Protein AF-A0A0F8W7W8-F1 (afdb_monomer_lite)

pLDDT: mean 86.64, std 7.88, range [56.19, 96.88]

Foldseek 3Di:
DVVLLLLLLLLLLLVLCLQAFQCPPPSPSLVVVVVVVFDADPPGSGTPDADPDDPSVCSNDSVSSSVVSSVVSVCCCPPPNCVVSNVSSVVSVVVVVVVVVVD

Radius of gyration: 14.53 Å; chains: 1; bounding box: 36×26×36 Å

Organism: NCBI:txid412755

Structure (mmCIF, N/CA/C/O backbone):
data_AF-A0A0F8W7W8-F1
#
_entry.id   AF-A0A0F8W7W8-F1
#
loop_
_atom_site.group_PDB
_atom_site.id
_atom_site.type_symbol
_atom_site.label_atom_id
_atom_site.label_alt_id
_atom_site.label_comp_id
_atom_site.label_asym_id
_atom_site.label_entity_id
_atom_site.label_seq_id
_atom_site.pdbx_PDB_ins_code
_atom_site.Cartn_x
_atom_site.Cartn_y
_atom_site.Cartn_z
_atom_site.occupancy
_atom_site.B_iso_or_equiv
_atom_site.auth_seq_id
_atom_site.auth_comp_id
_atom_site.auth_asym_id
_atom_site.auth_atom_id
_atom_site.pdbx_PDB_model_num
ATOM 1 N N . MET A 1 1 ? 15.302 5.483 -14.611 1.00 77.50 1 MET A N 1
ATOM 2 C CA . MET A 1 1 ? 15.468 6.349 -13.417 1.00 77.50 1 MET A CA 1
ATOM 3 C C . MET A 1 1 ? 14.233 7.182 -13.081 1.00 77.50 1 MET A C 1
ATOM 5 O O . MET A 1 1 ? 13.620 6.914 -12.061 1.00 77.50 1 MET A O 1
ATOM 9 N N . ILE A 1 2 ? 13.835 8.192 -13.872 1.00 88.88 2 ILE A N 1
ATOM 10 C CA . ILE A 1 2 ? 12.687 9.058 -13.493 1.00 88.88 2 ILE A CA 1
ATOM 11 C C . ILE A 1 2 ? 11.360 8.283 -13.513 1.00 88.88 2 ILE A C 1
ATOM 13 O O . ILE A 1 2 ? 10.554 8.416 -12.598 1.00 88.88 2 ILE A O 1
ATOM 17 N N . GLU A 1 3 ? 11.153 7.444 -14.527 1.00 91.31 3 GLU A N 1
ATOM 18 C CA . GLU A 1 3 ? 9.948 6.618 -14.659 1.00 91.31 3 GLU A CA 1
ATOM 19 C C . GLU A 1 3 ? 9.776 5.638 -13.490 1.00 91.31 3 GLU A C 1
ATOM 21 O O . GLU A 1 3 ? 8.706 5.592 -12.887 1.00 91.31 3 GLU A O 1
ATOM 26 N N . GLU A 1 4 ? 10.840 4.921 -13.106 1.00 91.88 4 GLU A N 1
ATOM 27 C CA . GLU A 1 4 ? 10.818 4.005 -11.955 1.00 91.88 4 GLU A CA 1
ATOM 28 C C . GLU A 1 4 ? 10.400 4.731 -10.672 1.00 91.88 4 GLU A C 1
ATOM 30 O O . GLU A 1 4 ? 9.545 4.248 -9.936 1.00 91.88 4 GLU A O 1
ATOM 35 N N . VAL A 1 5 ? 10.961 5.920 -10.421 1.00 93.81 5 VAL A N 1
ATOM 36 C CA . VAL A 1 5 ? 10.631 6.724 -9.235 1.00 93.81 5 VAL A CA 1
ATOM 37 C C . VAL A 1 5 ? 9.150 7.104 -9.223 1.00 93.81 5 VAL A C 1
ATOM 39 O O . VAL A 1 5 ? 8.513 7.044 -8.170 1.00 93.81 5 VAL A O 1
ATOM 42 N N . ILE A 1 6 ? 8.579 7.448 -10.381 1.00 94.56 6 ILE A N 1
ATOM 43 C CA . ILE A 1 6 ? 7.151 7.767 -10.504 1.00 94.56 6 ILE A CA 1
ATOM 44 C C . ILE A 1 6 ? 6.297 6.529 -10.208 1.00 94.56 6 ILE A C 1
ATOM 46 O O . ILE A 1 6 ? 5.364 6.609 -9.409 1.00 94.56 6 ILE A O 1
ATOM 50 N N . LEU A 1 7 ? 6.617 5.381 -10.811 1.00 95.50 7 LEU A N 1
ATOM 51 C CA . LEU A 1 7 ? 5.853 4.143 -10.633 1.00 95.50 7 LEU A CA 1
ATOM 52 C C . LEU A 1 7 ? 5.919 3.634 -9.190 1.00 95.50 7 LEU A C 1
ATOM 54 O O . LEU A 1 7 ? 4.888 3.318 -8.598 1.00 95.50 7 LEU A O 1
ATOM 58 N N . ILE A 1 8 ? 7.113 3.620 -8.596 1.00 95.44 8 ILE A N 1
ATOM 59 C CA . ILE A 1 8 ? 7.321 3.233 -7.197 1.00 95.44 8 ILE A CA 1
ATOM 60 C C . ILE A 1 8 ? 6.582 4.198 -6.269 1.00 95.44 8 ILE A C 1
ATOM 62 O O . ILE A 1 8 ? 5.901 3.749 -5.349 1.00 95.44 8 ILE A O 1
ATOM 66 N N . GLY A 1 9 ? 6.651 5.507 -6.526 1.00 94.81 9 GLY A N 1
ATOM 67 C CA . GLY A 1 9 ? 5.934 6.517 -5.747 1.00 94.81 9 GLY A CA 1
ATOM 68 C C . GLY A 1 9 ? 4.415 6.331 -5.790 1.00 94.81 9 GLY A C 1
ATOM 69 O O . GLY A 1 9 ? 3.763 6.326 -4.745 1.00 94.81 9 GLY A O 1
ATOM 70 N N . LEU A 1 10 ? 3.847 6.111 -6.980 1.00 95.12 10 LEU A N 1
ATOM 71 C CA . LEU A 1 10 ? 2.413 5.858 -7.161 1.00 95.12 10 LEU A CA 1
ATOM 72 C C . LEU A 1 10 ? 1.967 4.556 -6.488 1.00 95.12 10 LEU A C 1
ATOM 74 O O . LEU A 1 10 ? 0.930 4.527 -5.819 1.00 95.12 10 LEU A O 1
ATOM 78 N N . ALA A 1 11 ? 2.754 3.489 -6.619 1.00 95.69 11 ALA A N 1
ATOM 79 C CA . ALA A 1 11 ? 2.465 2.219 -5.968 1.00 95.69 11 ALA A CA 1
ATOM 80 C C . ALA A 1 11 ? 2.555 2.321 -4.437 1.00 95.69 11 ALA A C 1
ATOM 82 O O . ALA A 1 11 ? 1.672 1.834 -3.728 1.00 95.69 11 ALA A O 1
ATOM 83 N N . ALA A 1 12 ? 3.579 3.001 -3.916 1.00 96.19 12 ALA A N 1
ATOM 84 C CA . ALA A 1 12 ? 3.744 3.226 -2.486 1.00 96.19 12 ALA A CA 1
ATOM 85 C C . ALA A 1 12 ? 2.594 4.056 -1.910 1.00 96.19 12 ALA A C 1
ATOM 87 O O . ALA A 1 12 ? 2.039 3.702 -0.866 1.00 96.19 12 ALA A O 1
ATOM 88 N N . TRP A 1 13 ? 2.175 5.110 -2.616 1.00 93.88 13 TRP A N 1
ATOM 89 C CA . TRP A 1 13 ? 1.001 5.892 -2.244 1.00 93.88 13 TRP A CA 1
ATOM 90 C C . TRP A 1 13 ? -0.267 5.031 -2.215 1.00 93.88 13 TRP A C 1
ATOM 92 O O . TRP A 1 13 ? -1.003 5.070 -1.231 1.00 93.88 13 TRP A O 1
ATOM 102 N N . ARG A 1 14 ? -0.495 4.192 -3.237 1.00 93.38 14 ARG A N 1
ATOM 103 C CA . ARG A 1 14 ? -1.663 3.299 -3.304 1.00 93.38 14 ARG A CA 1
ATOM 104 C C . ARG A 1 14 ? -1.728 2.343 -2.118 1.00 93.38 14 ARG A C 1
ATOM 106 O O . ARG A 1 14 ? -2.783 2.211 -1.504 1.00 93.38 14 ARG A O 1
ATOM 113 N N . LEU A 1 15 ? -0.621 1.672 -1.807 1.00 93.25 15 LEU A N 1
ATOM 114 C CA . LEU A 1 15 ? -0.555 0.734 -0.685 1.00 93.25 15 LEU A CA 1
ATOM 115 C C . LEU A 1 15 ? -0.760 1.450 0.648 1.00 93.25 15 LEU A C 1
ATOM 117 O O . LEU A 1 15 ? -1.504 0.971 1.499 1.00 93.25 15 LEU A O 1
ATOM 121 N N . THR A 1 16 ? -0.156 2.626 0.801 1.00 93.50 16 THR A N 1
ATOM 122 C CA . THR A 1 16 ? -0.345 3.471 1.983 1.00 93.50 16 THR A CA 1
ATOM 123 C C . THR A 1 16 ? -1.818 3.847 2.152 1.00 93.50 16 THR A C 1
ATOM 125 O O . THR A 1 16 ? -2.366 3.705 3.241 1.00 93.50 16 THR A O 1
ATOM 128 N N . ALA A 1 17 ? -2.486 4.261 1.073 1.00 89.44 17 ALA A N 1
ATOM 129 C CA . ALA A 1 17 ? -3.904 4.606 1.079 1.00 89.44 17 ALA A CA 1
ATOM 130 C C . ALA A 1 17 ? -4.802 3.422 1.467 1.00 89.44 17 ALA A C 1
ATOM 132 O O . ALA A 1 17 ? -5.674 3.548 2.333 1.00 89.44 17 ALA A O 1
ATOM 133 N N . LEU A 1 18 ? -4.532 2.253 0.875 1.00 89.44 18 LEU A N 1
ATOM 134 C CA . LEU A 1 18 ? -5.231 1.006 1.179 1.00 89.44 18 LEU A CA 1
ATOM 135 C C . LEU A 1 18 ? -5.130 0.629 2.654 1.00 89.44 18 LEU A C 1
ATOM 137 O O . LEU A 1 18 ? -6.123 0.256 3.269 1.00 89.44 18 LEU A O 1
ATOM 141 N N . ILE A 1 19 ? -3.932 0.737 3.219 1.00 88.75 19 ILE A N 1
ATOM 142 C CA . ILE A 1 19 ? -3.668 0.316 4.591 1.00 88.75 19 ILE A CA 1
ATOM 143 C C . ILE A 1 19 ? -4.198 1.338 5.604 1.00 88.75 19 ILE A C 1
ATOM 145 O O . ILE A 1 19 ? -4.734 0.936 6.636 1.00 88.75 19 ILE A O 1
ATOM 149 N N . SER A 1 20 ? -4.055 2.639 5.340 1.00 85.38 20 SER A N 1
ATOM 150 C CA . SER A 1 20 ? -4.364 3.679 6.326 1.00 85.38 20 SER A CA 1
ATOM 151 C C . SER A 1 20 ? -5.844 4.053 6.400 1.00 85.38 20 SER A C 1
ATOM 153 O O . SER A 1 20 ? -6.314 4.351 7.496 1.00 85.38 20 SER A O 1
ATOM 155 N N . TYR A 1 21 ? -6.583 4.076 5.284 1.00 82.88 21 TYR A N 1
ATOM 156 C CA . TYR A 1 21 ? -7.955 4.611 5.298 1.00 82.88 21 TYR A CA 1
ATOM 157 C C . TYR A 1 21 ? -8.972 3.875 4.419 1.00 82.88 21 TYR A C 1
ATOM 159 O O . TYR A 1 21 ? -10.151 3.870 4.771 1.00 82.88 21 TYR A O 1
ATOM 167 N N . GLU A 1 22 ? -8.584 3.187 3.342 1.00 84.19 22 GLU A N 1
ATOM 168 C CA . GLU A 1 22 ? -9.569 2.472 2.512 1.00 84.19 22 GLU A CA 1
ATOM 169 C C . GLU A 1 22 ? -9.992 1.116 3.105 1.00 84.19 22 GLU A C 1
ATOM 171 O O . GLU A 1 22 ? -9.235 0.443 3.805 1.00 84.19 22 GLU A O 1
ATOM 176 N N . ARG A 1 23 ? -11.222 0.673 2.807 1.00 80.81 23 ARG A N 1
ATOM 177 C CA . ARG A 1 23 ? -11.693 -0.681 3.169 1.00 80.81 23 ARG A CA 1
ATOM 178 C C . ARG A 1 23 ? -10.986 -1.774 2.358 1.00 80.81 23 ARG A C 1
ATOM 180 O O . ARG A 1 23 ? -10.668 -2.842 2.886 1.00 80.81 23 ARG A O 1
ATOM 187 N N . GLY A 1 24 ? -10.747 -1.474 1.078 1.00 79.25 24 GLY A N 1
ATOM 188 C CA . GLY A 1 24 ? -10.297 -2.399 0.039 1.00 79.25 24 GLY A CA 1
ATOM 189 C C . GLY A 1 24 ? -11.245 -3.584 -0.202 1.00 79.25 24 GLY A C 1
ATOM 190 O O . GLY A 1 24 ? -12.372 -3.601 0.296 1.00 79.25 24 GLY A O 1
ATOM 191 N N . PRO A 1 25 ? -10.826 -4.566 -1.017 1.00 79.50 25 PRO A N 1
ATOM 192 C CA . PRO A 1 25 ? -11.683 -5.680 -1.405 1.00 79.50 25 PRO A CA 1
ATOM 193 C C . PRO A 1 25 ? -12.011 -6.564 -0.196 1.00 79.50 25 PRO A C 1
ATOM 195 O O . PRO A 1 25 ? -11.135 -6.854 0.617 1.00 79.50 25 PRO A O 1
ATOM 198 N N . PHE A 1 26 ? -13.272 -6.997 -0.088 1.00 84.38 26 PHE A N 1
ATOM 199 C CA . PHE A 1 26 ? -13.777 -7.858 0.995 1.00 84.38 26 PHE A CA 1
ATOM 200 C C . PHE A 1 26 ? -13.509 -7.334 2.421 1.00 84.38 26 PHE A C 1
ATOM 202 O O . PHE A 1 26 ? -13.405 -8.126 3.360 1.00 84.38 26 PHE A O 1
ATOM 209 N N . ASP A 1 27 ? -13.375 -6.012 2.586 1.00 83.88 27 ASP A N 1
ATOM 210 C CA . ASP A 1 27 ? -13.080 -5.346 3.862 1.00 83.88 27 ASP A CA 1
ATOM 211 C C . ASP A 1 27 ? -11.776 -5.820 4.532 1.00 83.88 27 ASP A C 1
ATOM 213 O O . ASP A 1 27 ? -11.623 -5.736 5.752 1.00 83.88 27 ASP A O 1
ATOM 217 N N . VAL A 1 28 ? -10.812 -6.332 3.758 1.00 86.38 28 VAL A N 1
ATOM 218 C CA . VAL A 1 28 ? -9.570 -6.906 4.306 1.00 86.38 28 VAL A CA 1
ATOM 219 C C . VAL A 1 28 ? -8.780 -5.875 5.116 1.00 86.38 28 VAL A C 1
ATOM 221 O O . VAL A 1 28 ? -8.333 -6.180 6.222 1.00 86.38 28 VAL A O 1
ATOM 224 N N . PHE A 1 29 ? -8.649 -4.642 4.621 1.00 84.31 29 PHE A N 1
ATOM 225 C CA . PHE A 1 29 ? -7.895 -3.600 5.328 1.00 84.31 29 PHE A CA 1
ATOM 226 C C . PHE A 1 29 ? -8.668 -3.025 6.514 1.00 84.31 29 PHE A C 1
ATOM 228 O O . PHE A 1 29 ? -8.061 -2.641 7.512 1.00 84.31 29 PHE A O 1
ATOM 235 N N . LEU A 1 30 ? -10.002 -3.020 6.444 1.00 83.94 30 LEU A N 1
ATOM 236 C CA . LEU A 1 30 ? -10.851 -2.680 7.584 1.00 83.94 30 LEU A CA 1
ATOM 237 C C . LEU A 1 30 ? -10.667 -3.704 8.714 1.00 83.94 30 LEU A C 1
ATOM 239 O O . LEU A 1 30 ? -10.388 -3.325 9.848 1.00 83.94 30 LEU A O 1
ATOM 243 N N . ARG A 1 31 ? -10.740 -5.004 8.400 1.00 84.38 31 ARG A N 1
ATOM 244 C CA . ARG A 1 31 ? -10.522 -6.091 9.370 1.00 84.38 31 ARG A CA 1
ATOM 245 C C . ARG A 1 31 ? -9.117 -6.054 9.958 1.00 84.38 31 ARG A C 1
ATOM 247 O O . ARG A 1 31 ? -8.959 -6.199 11.164 1.00 84.38 31 ARG A O 1
ATOM 254 N N . PHE A 1 32 ? -8.100 -5.817 9.130 1.00 85.75 32 PHE A N 1
ATOM 255 C CA . PHE A 1 32 ? -6.723 -5.654 9.594 1.00 85.75 32 PHE A CA 1
ATOM 256 C C . PHE A 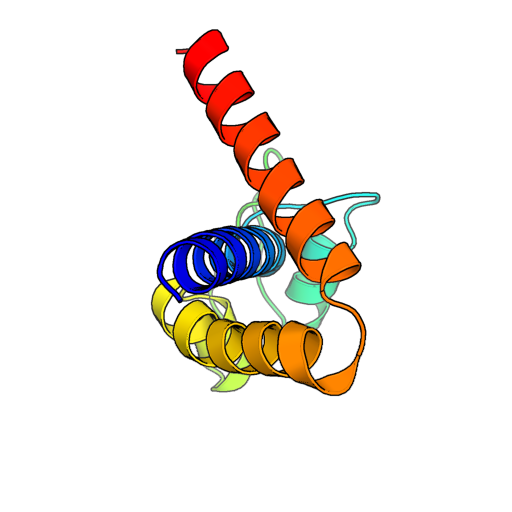1 32 ? -6.594 -4.515 10.616 1.00 85.75 3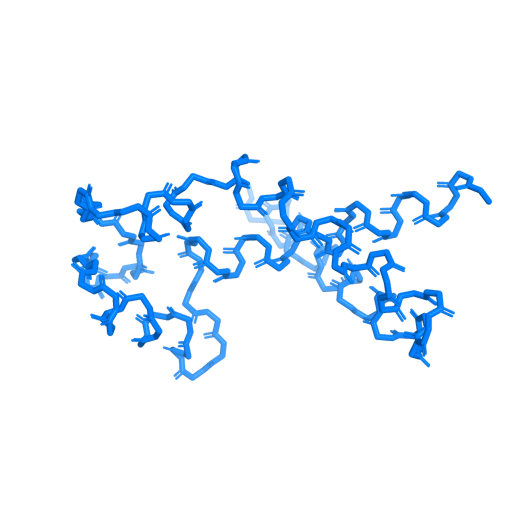2 PHE A C 1
ATOM 258 O O . PHE A 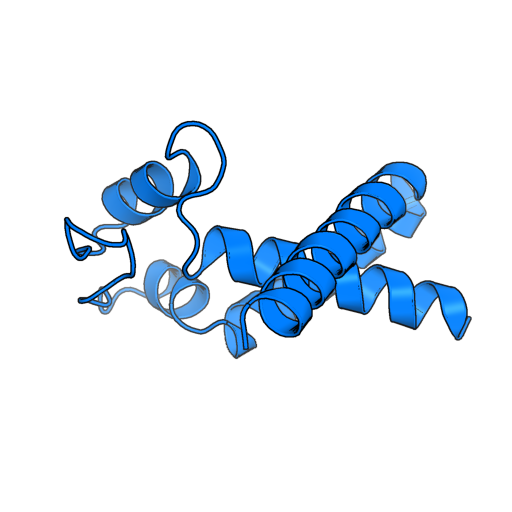1 32 ? -6.009 -4.705 11.680 1.00 85.75 32 PHE A O 1
ATOM 265 N N . ARG A 1 33 ? -7.193 -3.351 10.348 1.00 84.81 33 ARG A N 1
ATOM 266 C CA . ARG A 1 33 ? -7.177 -2.219 11.285 1.00 84.81 33 ARG A CA 1
ATOM 267 C C . ARG A 1 33 ? -8.005 -2.480 12.547 1.00 84.81 33 ARG A C 1
ATOM 269 O O . ARG A 1 33 ? -7.583 -2.092 13.632 1.00 84.81 33 ARG A O 1
ATOM 276 N N . GLN A 1 34 ? -9.131 -3.185 12.443 1.00 84.56 34 GLN A N 1
ATOM 277 C CA . GLN A 1 34 ? -9.913 -3.619 13.610 1.00 84.56 34 GLN A CA 1
ATOM 278 C C . GLN A 1 34 ? -9.105 -4.549 14.523 1.00 84.56 34 GLN A C 1
ATOM 280 O O . GLN A 1 34 ? -9.127 -4.380 15.739 1.00 84.56 34 GLN A O 1
ATOM 285 N N . LEU A 1 35 ? -8.326 -5.478 13.952 1.00 85.12 35 LEU A N 1
ATOM 286 C CA . LEU A 1 35 ? -7.410 -6.331 14.723 1.00 85.12 35 LEU A CA 1
ATOM 287 C C . LEU A 1 35 ? -6.336 -5.519 15.461 1.00 85.12 35 LEU A C 1
ATOM 289 O O . LEU A 1 35 ? -5.879 -5.924 16.525 1.00 85.12 35 LEU A O 1
ATOM 293 N N . LEU A 1 36 ? -5.950 -4.367 14.913 1.00 82.94 36 LEU A N 1
ATOM 294 C CA . LEU A 1 36 ? -5.011 -3.434 15.535 1.00 82.94 36 LEU A CA 1
ATOM 295 C C . LEU A 1 36 ? -5.670 -2.474 16.541 1.00 82.94 36 LEU A C 1
ATOM 297 O O . LEU A 1 36 ? -4.970 -1.650 17.129 1.00 82.94 36 LEU A O 1
ATOM 301 N N . GLY A 1 37 ? -6.985 -2.584 16.755 1.00 81.75 37 GLY A N 1
ATOM 302 C CA . GLY A 1 37 ? -7.733 -1.828 17.760 1.00 81.75 37 GLY A CA 1
ATOM 303 C C . GLY A 1 37 ? -8.243 -0.460 17.305 1.00 81.75 37 GLY A C 1
ATOM 304 O O . GLY A 1 37 ? -8.569 0.361 18.154 1.00 81.75 37 GLY A O 1
ATOM 305 N N . PHE A 1 38 ? -8.285 -0.184 16.001 1.00 83.25 38 PHE A N 1
ATOM 306 C CA . PHE A 1 38 ? -8.861 1.059 15.480 1.00 83.25 38 PHE A CA 1
ATOM 307 C C . PHE A 1 38 ? -10.394 0.986 15.494 1.00 83.25 38 PHE A C 1
ATOM 309 O O . PHE A 1 38 ? -10.970 0.029 14.960 1.00 83.25 38 PHE A O 1
ATOM 316 N N . ASP A 1 39 ? -11.054 2.029 16.000 1.00 80.19 39 ASP A N 1
ATOM 317 C CA . ASP A 1 39 ? -12.483 2.232 15.759 1.00 80.19 39 ASP A CA 1
ATOM 318 C C . ASP A 1 39 ? -12.693 2.853 14.384 1.00 80.19 39 ASP A C 1
ATOM 320 O O . ASP A 1 39 ? -11.888 3.656 13.905 1.00 80.19 39 ASP A O 1
ATOM 324 N N . HIS A 1 40 ? -13.792 2.473 13.744 1.00 80.19 40 HIS A N 1
ATOM 325 C CA . HIS A 1 40 ? -14.107 2.897 12.392 1.00 80.19 40 HIS A CA 1
ATOM 326 C C . HIS A 1 40 ? -15.545 3.360 12.294 1.00 80.19 40 HIS A C 1
ATOM 328 O O . HIS A 1 40 ? -16.444 2.772 12.899 1.00 80.19 40 HIS A O 1
ATOM 334 N N . ASN A 1 41 ? -15.765 4.341 11.433 1.00 76.50 41 ASN A N 1
ATOM 335 C CA . ASN A 1 41 ? -17.098 4.777 11.090 1.00 76.50 41 ASN A CA 1
ATOM 336 C C . ASN A 1 41 ? -17.831 3.662 10.307 1.00 76.50 41 ASN A C 1
ATOM 338 O O . ASN A 1 41 ? -17.327 3.182 9.281 1.00 76.50 41 ASN A O 1
ATOM 342 N N . PRO A 1 42 ? -19.036 3.248 10.730 1.00 75.38 42 PRO A N 1
ATOM 343 C CA . PRO A 1 42 ? -19.762 2.146 10.100 1.00 75.38 42 PRO A CA 1
ATOM 344 C C . PRO A 1 42 ? -20.236 2.455 8.668 1.00 75.38 42 PRO A C 1
ATOM 346 O O . PRO A 1 42 ? -20.404 1.533 7.865 1.00 75.38 42 PRO A O 1
ATOM 349 N N . LEU A 1 43 ? -20.416 3.731 8.310 1.00 77.31 43 LEU A N 1
ATOM 350 C CA . LEU A 1 43 ? -20.932 4.151 7.003 1.00 77.31 43 LEU A CA 1
ATOM 351 C C . LEU A 1 43 ? -19.853 4.128 5.915 1.00 77.31 43 LEU A C 1
ATOM 353 O O . LEU A 1 43 ? -20.114 3.636 4.820 1.00 77.31 43 LEU A O 1
ATOM 357 N N . ASN A 1 44 ? -18.639 4.607 6.207 1.00 71.12 44 ASN A N 1
ATOM 358 C CA . ASN A 1 44 ? -17.566 4.747 5.209 1.00 71.12 44 ASN A CA 1
ATOM 359 C C . ASN A 1 44 ? -16.328 3.860 5.488 1.00 71.12 44 ASN A C 1
ATOM 361 O O . ASN A 1 44 ? -15.585 3.533 4.568 1.00 71.12 44 ASN A O 1
ATOM 365 N N . GLY A 1 45 ? -16.157 3.333 6.709 1.00 70.19 45 GLY A N 1
ATOM 366 C CA . GLY A 1 45 ? -15.011 2.495 7.105 1.00 70.19 45 GLY A CA 1
ATOM 367 C C . GLY A 1 45 ? -13.705 3.264 7.307 1.00 70.19 45 GLY A C 1
ATOM 368 O O . GLY A 1 45 ? -12.628 2.659 7.339 1.00 70.19 45 GLY A O 1
ATOM 369 N N . GLU A 1 46 ? -13.787 4.585 7.430 1.00 75.44 46 GLU A N 1
ATOM 370 C CA . GLU A 1 46 ? -12.659 5.425 7.808 1.00 75.44 46 GLU A CA 1
ATOM 371 C C . GLU A 1 46 ? -12.370 5.274 9.310 1.00 75.44 46 GLU A C 1
ATOM 373 O O . GLU A 1 46 ? -13.296 5.036 10.090 1.00 75.44 46 GLU A O 1
ATOM 378 N N . PRO A 1 47 ? -11.096 5.353 9.730 1.00 74.94 47 PRO A N 1
ATOM 379 C CA . PRO A 1 47 ? -10.738 5.247 11.138 1.00 74.94 47 PRO A CA 1
ATOM 380 C C . PRO A 1 47 ? -11.147 6.522 11.895 1.00 74.94 47 PRO A C 1
ATOM 382 O O . PRO A 1 47 ? -10.773 7.622 11.493 1.00 74.94 47 PRO A O 1
ATOM 385 N N . GLU A 1 48 ? -11.887 6.371 12.996 1.00 79.25 48 GLU A N 1
ATOM 386 C CA . GLU A 1 48 ? -12.303 7.474 13.884 1.00 79.25 48 GLU A CA 1
ATOM 387 C C . GLU A 1 48 ? -11.431 7.573 15.141 1.00 79.25 48 GLU A C 1
ATOM 389 O O . GLU A 1 48 ? -11.284 8.655 15.713 1.00 79.25 48 GLU A O 1
ATOM 394 N N . SER A 1 49 ? -10.826 6.460 15.565 1.00 74.44 49 SER A N 1
ATOM 395 C CA . SER A 1 49 ? -9.913 6.420 16.705 1.00 74.44 49 SER A CA 1
ATOM 396 C C . SER A 1 49 ? -8.557 5.835 16.313 1.00 74.44 49 SER A C 1
ATOM 398 O O . SER A 1 49 ? -8.440 4.956 15.454 1.00 74.44 49 SER A O 1
ATOM 400 N N . TRP A 1 50 ? -7.506 6.349 16.953 1.00 75.06 50 TRP A N 1
ATOM 401 C CA . TRP A 1 50 ? -6.130 5.919 16.731 1.00 75.06 50 TRP A CA 1
ATOM 402 C C . TRP A 1 50 ? -5.537 5.389 18.037 1.00 75.06 50 TRP A C 1
ATOM 404 O O . TRP A 1 50 ? -5.325 6.173 18.968 1.00 75.06 50 TRP A O 1
ATOM 414 N N . PRO A 1 51 ? -5.245 4.081 18.131 1.00 74.06 51 PRO A N 1
ATOM 415 C CA . PRO A 1 51 ? -4.631 3.500 19.319 1.00 74.06 51 PRO A CA 1
ATOM 416 C C . PRO A 1 51 ? -3.267 4.140 19.601 1.00 74.06 51 PRO A C 1
ATOM 418 O O . PRO A 1 51 ? -2.462 4.348 18.694 1.00 74.06 51 PRO A O 1
ATOM 421 N N . GLY A 1 52 ? -2.968 4.414 20.873 1.00 70.31 52 GLY A N 1
ATOM 422 C CA . GLY A 1 52 ? -1.720 5.071 21.289 1.00 70.31 52 GLY A CA 1
ATOM 423 C C . GLY A 1 52 ? -0.457 4.199 21.220 1.00 70.31 52 GLY A C 1
ATOM 424 O O . GLY A 1 52 ? 0.619 4.656 21.607 1.00 70.31 52 GLY A O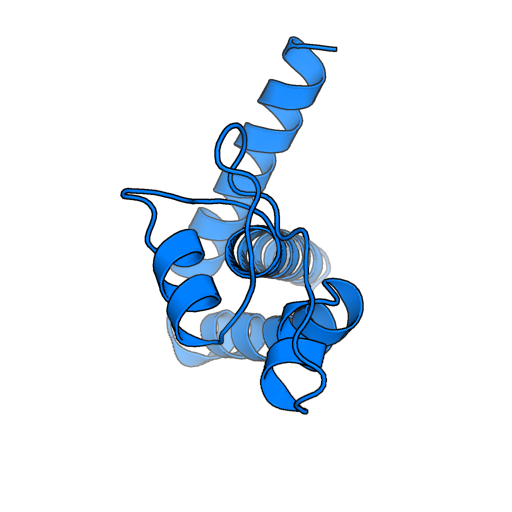 1
ATOM 425 N N . THR A 1 53 ? -0.559 2.947 20.768 1.00 76.56 53 THR A N 1
ATOM 426 C CA . THR A 1 53 ? 0.574 2.016 20.669 1.00 76.56 53 THR A CA 1
ATOM 427 C C . THR A 1 53 ? 1.412 2.285 19.409 1.00 76.56 53 THR A C 1
ATOM 429 O O . THR A 1 53 ? 0.929 2.818 18.410 1.00 76.56 53 THR A O 1
ATOM 432 N N . THR A 1 54 ? 2.704 1.940 19.445 1.00 77.12 54 THR A N 1
ATOM 433 C CA . THR A 1 54 ? 3.689 2.351 18.423 1.00 77.12 54 THR A CA 1
ATOM 434 C C . THR A 1 54 ? 3.331 1.907 17.001 1.00 77.12 54 THR A C 1
ATOM 436 O O . THR A 1 54 ? 3.500 2.681 16.064 1.00 77.12 54 THR A O 1
ATOM 439 N N . LEU A 1 55 ? 2.820 0.684 16.828 1.00 78.25 55 LEU A N 1
ATOM 440 C CA . LEU A 1 55 ? 2.528 0.120 15.507 1.00 78.25 55 LEU A CA 1
ATOM 441 C C . LEU A 1 55 ? 1.248 0.719 14.872 1.00 78.25 55 LEU A C 1
ATOM 443 O O . LEU A 1 55 ? 1.338 1.221 13.750 1.00 78.25 55 LEU A O 1
ATOM 447 N N . PRO A 1 56 ? 0.096 0.792 15.572 1.00 79.25 56 PRO A N 1
ATOM 448 C CA . PRO A 1 56 ? -1.069 1.555 15.115 1.00 79.25 56 PRO A CA 1
ATOM 449 C C . PRO A 1 56 ? -0.767 3.017 14.797 1.00 79.25 56 PRO A C 1
ATOM 451 O O . PRO A 1 56 ? -1.291 3.543 13.823 1.00 79.25 56 PRO A O 1
ATOM 454 N N . ARG A 1 57 ? 0.131 3.663 15.548 1.00 79.94 57 ARG A N 1
ATOM 455 C CA . ARG A 1 57 ? 0.530 5.054 15.295 1.00 79.94 57 ARG A CA 1
ATOM 456 C C . ARG A 1 57 ? 1.292 5.252 13.978 1.00 79.94 57 ARG A C 1
ATOM 458 O O . ARG A 1 57 ? 1.221 6.324 13.383 1.00 79.94 57 ARG A O 1
ATOM 465 N N . ILE A 1 58 ? 2.031 4.240 13.520 1.00 82.44 58 ILE A N 1
ATOM 466 C CA . ILE A 1 58 ? 2.693 4.274 12.206 1.00 82.44 58 ILE A CA 1
ATOM 467 C C . ILE A 1 58 ? 1.648 4.114 11.102 1.00 82.44 58 ILE A C 1
ATOM 469 O O . ILE A 1 58 ? 1.678 4.850 10.122 1.00 82.44 58 ILE A O 1
ATOM 473 N N . ILE A 1 59 ? 0.711 3.183 11.284 1.00 83.62 59 ILE A N 1
ATOM 474 C CA . ILE A 1 59 ? -0.335 2.853 10.305 1.00 83.62 59 ILE A CA 1
ATOM 475 C C . ILE A 1 59 ? -1.371 3.978 10.175 1.00 83.62 59 ILE A C 1
ATOM 477 O O . ILE A 1 59 ? -1.881 4.225 9.081 1.00 83.62 59 ILE A O 1
ATOM 481 N N . SER A 1 60 ? -1.651 4.688 11.268 1.00 80.94 60 SER A N 1
ATOM 482 C CA . SER A 1 60 ? -2.595 5.803 11.294 1.00 80.94 60 SER A CA 1
ATOM 483 C C . SER A 1 60 ? -2.125 7.034 10.534 1.00 80.94 60 SER A C 1
ATOM 485 O O . SER A 1 60 ? -2.956 7.825 10.098 1.00 80.94 60 SER A O 1
ATOM 487 N N . CYS A 1 61 ? -0.813 7.215 10.381 1.00 84.94 61 CYS A N 1
ATOM 488 C CA . CYS A 1 61 ? -0.239 8.354 9.686 1.00 84.94 61 CYS A CA 1
ATOM 489 C C . CYS A 1 61 ? 0.227 7.924 8.288 1.00 84.94 61 CYS A C 1
ATOM 491 O O . CYS A 1 61 ? 1.278 7.290 8.177 1.00 84.94 61 CYS A O 1
ATOM 493 N N . PRO A 1 62 ? -0.476 8.314 7.207 1.00 87.12 62 PRO A N 1
ATOM 494 C CA . PRO A 1 62 ? -0.089 7.957 5.841 1.00 87.12 62 PRO A CA 1
ATOM 495 C C . PRO A 1 62 ? 1.334 8.403 5.493 1.00 87.12 62 PRO A C 1
ATOM 497 O O . PRO A 1 62 ? 2.045 7.723 4.766 1.00 87.12 62 PRO A O 1
ATOM 500 N N . TRP A 1 63 ? 1.792 9.523 6.051 1.00 86.69 63 TRP A N 1
ATOM 501 C CA . TRP A 1 63 ? 3.153 10.017 5.840 1.00 86.69 63 TRP A CA 1
ATOM 502 C C . TRP A 1 63 ? 4.201 9.118 6.500 1.00 86.69 63 TRP A C 1
ATOM 504 O O . TRP A 1 63 ? 5.223 8.806 5.891 1.00 86.69 63 TRP A O 1
ATOM 514 N N . CYS A 1 64 ? 3.937 8.664 7.731 1.00 87.50 64 CYS A N 1
ATOM 515 C CA . CYS A 1 64 ? 4.821 7.735 8.429 1.00 87.50 64 CYS A CA 1
ATOM 516 C C . CYS A 1 64 ? 4.808 6.370 7.751 1.00 87.50 64 CYS A C 1
ATOM 518 O O . CYS A 1 64 ? 5.866 5.795 7.525 1.00 87.50 64 CYS A O 1
ATOM 520 N N . LEU A 1 65 ? 3.628 5.862 7.404 1.00 90.94 65 LEU A N 1
ATOM 521 C CA . LEU A 1 65 ? 3.498 4.586 6.721 1.00 90.94 65 LEU A CA 1
ATOM 522 C C . LEU A 1 65 ? 4.163 4.625 5.338 1.00 90.94 65 LEU A C 1
ATOM 524 O O . LEU A 1 65 ? 4.913 3.713 5.005 1.00 90.94 65 LEU A O 1
ATOM 528 N N . GLY A 1 66 ? 3.984 5.705 4.575 1.00 91.50 66 GLY A N 1
ATOM 529 C CA . GLY A 1 66 ? 4.603 5.897 3.264 1.00 91.50 66 GLY A CA 1
ATOM 530 C C . GLY A 1 66 ? 6.131 5.849 3.301 1.00 91.50 66 GLY A C 1
ATOM 531 O O . GLY A 1 66 ? 6.742 5.267 2.402 1.00 91.50 66 GLY A O 1
ATOM 532 N N . LEU A 1 67 ? 6.751 6.368 4.369 1.00 93.19 67 LEU A N 1
ATOM 533 C CA . LEU A 1 67 ? 8.198 6.260 4.586 1.00 93.19 67 LEU A CA 1
ATOM 534 C C . LEU A 1 67 ? 8.666 4.798 4.654 1.00 93.19 67 LEU A C 1
ATOM 536 O O . LEU A 1 67 ? 9.731 4.481 4.135 1.00 93.19 67 LEU A O 1
ATOM 540 N N . TRP A 1 68 ? 7.874 3.912 5.262 1.00 91.88 68 TRP A N 1
ATOM 541 C CA . TRP A 1 68 ? 8.194 2.485 5.384 1.00 91.88 68 TRP A CA 1
ATOM 542 C C . TRP A 1 68 ? 7.776 1.668 4.159 1.00 91.88 68 TRP A C 1
ATOM 544 O O . TRP A 1 68 ? 8.461 0.721 3.783 1.00 91.88 68 TRP A O 1
ATOM 554 N N . ILE A 1 69 ? 6.673 2.039 3.510 1.00 95.44 69 ILE A N 1
ATOM 555 C CA . ILE A 1 69 ? 6.159 1.342 2.328 1.00 95.44 69 ILE A CA 1
ATOM 556 C C . ILE A 1 69 ? 7.054 1.587 1.109 1.00 95.44 69 ILE A C 1
ATOM 558 O O . ILE A 1 69 ? 7.318 0.653 0.359 1.00 95.44 69 ILE A O 1
ATOM 562 N N . THR A 1 70 ? 7.566 2.805 0.923 1.00 95.94 70 THR A N 1
ATOM 563 C CA . THR A 1 70 ? 8.393 3.169 -0.243 1.00 95.94 70 THR A CA 1
ATOM 564 C C . THR A 1 70 ? 9.626 2.271 -0.441 1.00 95.94 70 THR A C 1
ATOM 566 O O . THR A 1 70 ? 9.767 1.719 -1.533 1.00 95.94 70 THR A O 1
ATOM 569 N N . PRO A 1 71 ? 10.504 2.047 0.562 1.00 95.56 71 PRO A N 1
ATOM 570 C CA . PRO A 1 71 ? 11.632 1.128 0.402 1.00 95.56 71 PRO A CA 1
ATOM 571 C C . PRO A 1 71 ? 11.179 -0.325 0.206 1.00 95.56 71 PRO A C 1
ATOM 573 O O . PRO A 1 71 ? 11.848 -1.074 -0.500 1.00 95.56 71 PRO A O 1
ATOM 576 N N . GLY A 1 72 ? 10.031 -0.719 0.770 1.00 95.19 72 GLY A N 1
ATOM 577 C CA . GLY A 1 72 ? 9.432 -2.031 0.522 1.00 95.19 72 GLY A CA 1
ATOM 578 C C . GLY A 1 72 ? 9.029 -2.217 -0.942 1.00 95.19 72 GLY A C 1
ATOM 579 O O . GLY A 1 72 ? 9.380 -3.218 -1.555 1.00 95.19 72 GLY A O 1
ATOM 580 N N . VAL A 1 73 ? 8.356 -1.228 -1.533 1.00 96.38 73 VAL A N 1
ATOM 581 C CA . VAL A 1 73 ? 7.979 -1.242 -2.957 1.00 96.38 73 VAL A CA 1
ATOM 582 C C . VAL A 1 73 ? 9.213 -1.209 -3.856 1.00 96.38 73 VAL A C 1
ATOM 584 O O . VAL A 1 73 ? 9.264 -1.940 -4.841 1.00 96.38 73 VAL A O 1
ATOM 587 N N . TRP A 1 74 ? 10.226 -0.416 -3.501 1.00 96.56 74 TRP A N 1
ATOM 588 C CA . TRP A 1 74 ? 11.503 -0.415 -4.213 1.00 96.56 74 TRP A CA 1
ATOM 589 C C . TRP A 1 74 ? 12.180 -1.795 -4.177 1.00 96.56 74 TRP A C 1
ATOM 591 O O . TRP A 1 74 ? 12.651 -2.274 -5.203 1.00 96.56 74 TRP A O 1
ATOM 601 N N . ALA A 1 75 ? 12.158 -2.489 -3.036 1.00 96.00 75 ALA A N 1
ATOM 602 C CA . ALA A 1 75 ? 12.694 -3.844 -2.944 1.00 96.00 75 ALA A CA 1
ATOM 603 C C . ALA A 1 75 ? 11.906 -4.852 -3.804 1.00 96.00 75 ALA A C 1
ATOM 605 O O . ALA A 1 75 ? 12.507 -5.733 -4.413 1.00 96.00 75 ALA A O 1
ATOM 606 N N . VAL A 1 76 ? 10.577 -4.721 -3.900 1.00 96.12 76 VAL A N 1
ATOM 607 C CA . VAL A 1 76 ? 9.756 -5.557 -4.800 1.00 96.12 76 VAL A CA 1
ATOM 608 C C . VAL A 1 76 ? 10.132 -5.323 -6.266 1.00 96.12 76 VAL A C 1
ATOM 610 O O . VAL A 1 76 ? 10.206 -6.286 -7.027 1.00 96.12 76 VAL A O 1
ATOM 613 N N . TRP A 1 77 ? 10.394 -4.068 -6.647 1.00 95.69 77 TRP A N 1
ATOM 614 C CA . TRP A 1 77 ? 10.845 -3.712 -7.995 1.00 95.69 77 TRP A CA 1
ATOM 615 C C . TRP A 1 77 ? 12.178 -4.378 -8.351 1.00 95.69 77 TRP A C 1
ATOM 617 O O . TRP A 1 77 ? 12.298 -4.959 -9.425 1.00 95.69 77 TRP A O 1
ATOM 627 N N . GLU A 1 78 ? 13.161 -4.306 -7.450 1.00 96.06 78 GLU A N 1
ATOM 628 C CA . GLU A 1 78 ? 14.531 -4.758 -7.720 1.00 96.06 78 GLU A CA 1
ATOM 629 C C . GLU A 1 78 ? 14.703 -6.281 -7.599 1.00 96.06 78 GLU A C 1
ATOM 631 O O . GLU A 1 78 ? 15.441 -6.888 -8.371 1.00 96.06 78 GLU A O 1
ATOM 636 N N . TYR A 1 79 ? 14.030 -6.913 -6.631 1.00 96.88 79 TYR A N 1
ATOM 637 C CA . TYR A 1 79 ? 14.336 -8.294 -6.232 1.00 96.88 79 TYR A CA 1
ATOM 638 C C . TYR A 1 79 ? 13.235 -9.319 -6.525 1.00 96.88 79 TYR A C 1
ATOM 640 O O . TYR A 1 79 ? 13.476 -10.511 -6.336 1.00 96.88 79 TYR A O 1
ATOM 648 N N . ILE A 1 80 ? 12.031 -8.899 -6.931 1.00 95.50 80 ILE A N 1
ATOM 649 C CA . ILE A 1 80 ? 10.894 -9.813 -7.135 1.00 95.50 80 ILE A CA 1
ATOM 650 C C . ILE A 1 80 ? 10.381 -9.732 -8.570 1.00 95.50 80 ILE A C 1
ATOM 652 O O . ILE A 1 80 ? 10.701 -10.598 -9.379 1.00 95.50 80 ILE A O 1
ATOM 656 N N . ASP A 1 81 ? 9.556 -8.729 -8.871 1.00 94.88 81 ASP A N 1
ATOM 657 C CA . ASP A 1 81 ? 8.974 -8.528 -10.197 1.00 94.88 81 ASP A CA 1
ATOM 658 C C . ASP A 1 81 ? 8.419 -7.091 -10.312 1.00 94.88 81 ASP A C 1
ATOM 660 O O . ASP A 1 81 ? 7.474 -6.730 -9.591 1.00 94.88 81 ASP A O 1
ATOM 664 N N . PRO A 1 82 ? 8.950 -6.255 -11.225 1.00 94.38 82 PRO A N 1
ATOM 665 C CA . PRO A 1 82 ? 8.472 -4.889 -11.425 1.00 94.38 82 PRO A CA 1
ATOM 666 C C . PRO A 1 82 ? 7.023 -4.823 -11.932 1.00 94.38 82 PRO A C 1
ATOM 668 O O . PRO A 1 82 ? 6.345 -3.817 -11.711 1.00 94.38 82 PRO A O 1
ATOM 671 N N . VAL A 1 83 ? 6.498 -5.886 -12.557 1.00 95.38 83 VAL A N 1
ATOM 672 C CA . VAL A 1 83 ? 5.103 -5.945 -13.026 1.00 95.38 83 VAL A CA 1
ATOM 673 C C . VAL A 1 83 ? 4.124 -5.760 -11.873 1.00 95.38 83 VAL A C 1
ATOM 675 O O . VAL A 1 83 ? 3.119 -5.067 -12.032 1.00 95.38 83 VAL A O 1
ATOM 678 N N . ILE A 1 84 ? 4.437 -6.289 -10.688 1.00 94.81 84 ILE A N 1
ATOM 679 C CA . ILE A 1 84 ? 3.596 -6.122 -9.496 1.00 94.81 84 ILE A CA 1
ATOM 680 C C . ILE A 1 84 ? 3.465 -4.636 -9.149 1.00 94.81 84 ILE A C 1
ATOM 682 O O . ILE A 1 84 ? 2.359 -4.134 -8.943 1.00 94.81 84 ILE A O 1
ATOM 686 N N . VAL A 1 85 ? 4.585 -3.913 -9.135 1.00 95.19 85 VAL A N 1
ATOM 687 C CA . VAL A 1 85 ? 4.613 -2.477 -8.834 1.00 95.19 85 VAL A CA 1
ATOM 688 C C . VAL A 1 85 ? 3.849 -1.690 -9.895 1.00 95.19 85 VAL A C 1
ATOM 690 O O . VAL A 1 85 ? 3.051 -0.822 -9.545 1.00 95.19 85 VAL A O 1
ATOM 693 N N . MET A 1 86 ? 4.021 -2.026 -11.177 1.00 94.25 86 MET A N 1
ATOM 694 C CA . MET A 1 86 ? 3.295 -1.382 -12.276 1.00 94.25 86 MET A CA 1
ATOM 695 C C . MET A 1 86 ? 1.778 -1.564 -12.158 1.00 94.25 86 MET A C 1
ATOM 697 O O . MET A 1 86 ? 1.032 -0.599 -12.314 1.00 94.25 86 MET A O 1
ATOM 701 N N . VAL A 1 87 ? 1.306 -2.771 -11.831 1.00 94.62 87 VAL A N 1
ATOM 702 C CA . VAL A 1 87 ? -0.127 -3.052 -11.642 1.00 94.62 87 VAL A CA 1
ATOM 703 C C . VAL A 1 87 ? -0.688 -2.269 -10.453 1.00 94.62 87 VAL A C 1
ATOM 705 O O . VAL A 1 87 ? -1.757 -1.658 -10.552 1.00 94.62 87 VAL A O 1
ATOM 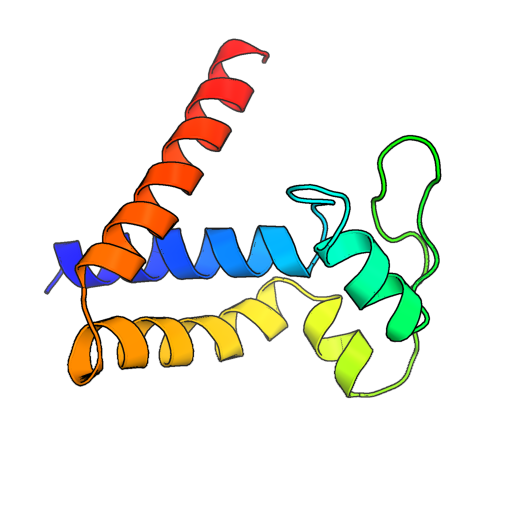708 N N . VAL A 1 88 ? 0.040 -2.231 -9.334 1.00 94.38 88 VAL A N 1
ATOM 709 C CA . VAL A 1 88 ? -0.373 -1.464 -8.151 1.00 94.38 88 VAL A CA 1
ATOM 710 C C . VAL A 1 88 ? -0.401 0.037 -8.459 1.00 94.38 88 VAL A C 1
ATOM 712 O O . VAL A 1 88 ? -1.390 0.699 -8.136 1.00 94.38 88 VAL A O 1
ATOM 715 N N . ALA A 1 89 ? 0.618 0.568 -9.140 1.00 94.88 89 ALA A N 1
ATOM 716 C CA . ALA A 1 89 ? 0.672 1.963 -9.576 1.00 94.88 89 ALA A CA 1
ATOM 717 C C . ALA A 1 89 ? -0.489 2.315 -10.519 1.00 94.88 89 ALA A C 1
ATOM 719 O O . ALA A 1 89 ? -1.152 3.334 -10.328 1.00 94.88 89 ALA A O 1
ATOM 720 N N . ALA A 1 90 ? -0.804 1.449 -11.486 1.00 93.31 90 ALA A N 1
ATOM 721 C CA . ALA A 1 90 ? -1.921 1.650 -12.407 1.00 93.31 90 ALA A CA 1
ATOM 722 C C . ALA A 1 90 ? -3.274 1.722 -11.677 1.00 93.31 90 ALA A C 1
ATOM 724 O O . ALA A 1 90 ? -4.131 2.528 -12.035 1.00 93.31 90 ALA A O 1
ATOM 725 N N . SER A 1 91 ? -3.463 0.951 -10.600 1.00 91.44 91 SER A N 1
ATOM 726 C CA . SER A 1 91 ? -4.695 1.028 -9.801 1.00 91.44 91 SER A CA 1
ATOM 727 C C . SER A 1 91 ? -4.887 2.384 -9.102 1.00 91.44 91 SER A C 1
ATOM 729 O O . SER A 1 91 ? -6.023 2.792 -8.861 1.00 91.44 91 SER A O 1
ATOM 731 N N . ALA A 1 92 ? -3.803 3.121 -8.824 1.00 88.62 92 ALA A N 1
ATOM 732 C CA . ALA A 1 92 ? -3.884 4.485 -8.298 1.00 88.62 92 ALA A CA 1
ATOM 733 C C . ALA A 1 92 ? -4.491 5.451 -9.324 1.00 88.62 92 ALA A C 1
ATOM 735 O O . ALA A 1 92 ? -5.274 6.331 -8.964 1.00 88.62 92 ALA A O 1
ATOM 736 N N . VAL A 1 93 ? -4.171 5.253 -10.608 1.00 85.12 93 VAL A N 1
ATOM 737 C CA . VAL A 1 93 ? -4.696 6.065 -11.712 1.00 85.12 93 VAL A CA 1
ATOM 738 C C . VAL A 1 93 ? -6.214 5.930 -11.805 1.00 85.12 93 VAL A C 1
ATOM 740 O O . VAL A 1 93 ? -6.897 6.930 -11.994 1.00 85.12 93 VAL A O 1
ATOM 743 N N . LEU A 1 94 ? -6.762 4.729 -11.592 1.00 84.75 94 LEU A N 1
ATOM 744 C CA . LEU A 1 94 ? -8.213 4.504 -11.623 1.00 84.75 94 LEU A CA 1
ATOM 745 C C . LEU A 1 94 ? -8.957 5.354 -10.586 1.00 84.75 94 LEU A C 1
ATOM 747 O O . LEU A 1 94 ? -9.988 5.939 -10.902 1.00 84.75 94 LEU A O 1
ATOM 751 N N . ILE A 1 95 ? -8.408 5.478 -9.376 1.00 83.31 95 ILE A N 1
ATOM 752 C CA . ILE A 1 95 ? -9.003 6.302 -8.314 1.00 83.31 95 ILE A CA 1
ATOM 753 C C . ILE A 1 95 ? -8.899 7.784 -8.651 1.00 83.31 95 ILE A C 1
ATOM 755 O O . ILE A 1 95 ? -9.847 8.534 -8.426 1.00 83.31 95 ILE A O 1
ATOM 759 N N . ALA A 1 96 ? -7.758 8.218 -9.189 1.00 82.25 96 ALA A N 1
ATOM 760 C CA . ALA A 1 96 ? -7.588 9.600 -9.622 1.00 82.25 96 ALA A CA 1
ATOM 761 C C . ALA A 1 96 ? -8.611 9.966 -10.711 1.00 82.25 96 ALA A C 1
ATOM 763 O O . ALA A 1 96 ? -9.243 11.017 -10.627 1.00 82.25 96 ALA A O 1
ATOM 764 N N . VAL A 1 97 ? -8.827 9.068 -11.678 1.00 85.88 97 VAL A N 1
ATOM 765 C CA . VAL A 1 97 ? -9.836 9.226 -12.734 1.00 85.88 97 VAL A CA 1
ATOM 766 C C . VAL A 1 97 ? -11.247 9.231 -12.154 1.00 85.88 97 VAL A C 1
ATOM 768 O O . VAL A 1 97 ? -12.043 10.086 -12.530 1.00 85.88 97 VAL A O 1
ATOM 771 N N . GLU A 1 98 ? -11.568 8.331 -11.223 1.00 86.38 98 GLU A N 1
ATOM 772 C CA . GLU A 1 98 ? -12.888 8.304 -10.589 1.00 86.38 98 GLU A CA 1
ATOM 773 C C . GLU A 1 98 ? -13.178 9.596 -9.817 1.00 86.38 98 GLU A C 1
ATOM 775 O O . GLU A 1 98 ? -14.251 10.176 -9.984 1.00 86.38 98 GLU A O 1
ATOM 780 N N . LYS A 1 99 ? -12.227 10.073 -9.005 1.00 83.25 99 LYS A N 1
ATOM 781 C CA . LYS A 1 99 ? -12.379 11.336 -8.270 1.00 83.25 99 LYS A CA 1
ATOM 782 C C . LYS A 1 99 ? -12.562 12.509 -9.224 1.00 83.25 99 LYS A C 1
ATOM 784 O O . LYS A 1 99 ? -13.468 13.307 -9.034 1.00 83.25 99 LYS A O 1
ATOM 789 N N . TRP A 1 100 ? -11.761 12.569 -10.285 1.00 85.75 100 TRP A N 1
ATOM 790 C CA . TRP A 1 100 ? -11.891 13.613 -11.297 1.00 85.75 100 TRP A CA 1
ATOM 791 C C . TRP A 1 100 ? -13.236 13.564 -12.037 1.00 85.75 100 TRP A C 1
ATOM 793 O O . TRP A 1 100 ? -13.815 14.607 -12.323 1.00 85.75 100 TRP A O 1
ATOM 803 N N . ALA A 1 101 ? -13.763 12.368 -12.306 1.00 88.12 101 ALA A N 1
ATOM 804 C CA . ALA A 1 101 ? -15.054 12.192 -12.965 1.00 88.12 101 ALA A CA 1
ATOM 805 C C . ALA A 1 101 ? -16.253 12.522 -12.058 1.00 88.12 101 ALA A C 1
ATOM 807 O O . ALA A 1 101 ? -17.308 12.905 -12.564 1.00 88.12 101 ALA A O 1
ATOM 808 N N . ARG A 1 102 ? -16.120 12.345 -10.737 1.00 79.19 102 ARG A N 1
ATOM 809 C CA . ARG A 1 102 ? -17.204 12.568 -9.767 1.00 79.19 102 ARG A CA 1
ATOM 810 C C . ARG A 1 102 ? -17.227 13.970 -9.146 1.00 79.19 102 ARG A C 1
ATOM 812 O O . ARG A 1 102 ? -18.274 14.319 -8.605 1.00 79.19 102 ARG A O 1
ATOM 819 N N . GLY A 1 103 ? -16.157 14.758 -9.291 1.00 56.19 103 GLY A N 1
ATOM 820 C CA . GLY A 1 103 ? -16.057 16.133 -8.779 1.00 56.19 103 GLY A CA 1
ATOM 821 C C . GLY A 1 103 ? -15.627 16.186 -7.324 1.00 56.19 103 GLY A C 1
ATOM 822 O O . GLY A 1 103 ? -16.494 15.971 -6.451 1.00 56.19 103 GLY A O 1
#

Sequence (103 aa)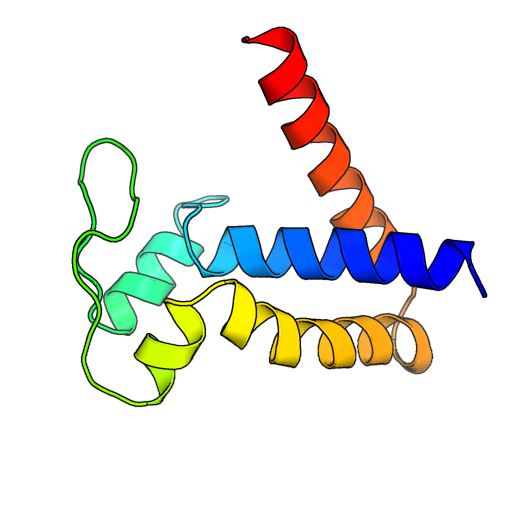:
MIEEVILIGLAAWRLTALISYERGPFDVFLRFRQLLGFDHNPLNGEPESWPGTTLPRIISCPWCLGLWITPGVWAVWEYIDPVIVMVVAASAVLIAVEKWARG

Secondary structure (DSSP, 8-state):
-HHHHHHHHHHHHHHHHHHHT---GGGHHHHHHHHTT--B-TTT--B----SSHHHHHHH-HHHHHHHHHHHHHHHHHHT-HHHHHHHHHHHHHHHHHHHHH-